Protein AF-A0A3N5NFH9-F1 (afdb_monomer_lite)

Foldseek 3Di:
DDPVDVLVVVLVVVVVVQLVVQCVVVVHPDSVVSVLLLLLLLQLVLLAPADVVLVVVLVPHRPVVSVSSCPPDDRVDDRDDDPDPVVSVVSSVVSD

pLDDT: mean 93.45, std 6.03, range [53.62, 97.88]

Sequence (96 aa):
MSTGLDTFDKTVQESNLWLKDMMERLNTTDRHYAYSTLRAVLHALRDRIGPESAAHLGAQLPMLVGGLFYEGWDPTGKPSKERHEADFLAHIACEL

Radius of gyration: 14.55 Å; chains: 1; bounding box: 35×34×33 Å

Structure (mmCIF, N/CA/C/O backbone):
data_AF-A0A3N5NFH9-F1
#
_entry.id   AF-A0A3N5NFH9-F1
#
loop_
_atom_site.group_PDB
_atom_site.id
_atom_site.type_symbol
_atom_site.label_atom_id
_atom_site.label_alt_id
_atom_site.label_comp_id
_atom_site.label_asym_id
_atom_site.label_entity_id
_atom_site.label_seq_id
_atom_site.pdbx_PDB_ins_code
_atom_site.Cartn_x
_atom_site.Cartn_y
_atom_site.Cartn_z
_atom_site.occupancy
_atom_site.B_iso_or_equiv
_atom_site.auth_seq_id
_atom_site.auth_comp_id
_atom_site.auth_asym_id
_atom_site.auth_atom_id
_atom_site.pdbx_PDB_model_num
ATOM 1 N N . MET A 1 1 ? -19.639 3.552 15.219 1.00 53.62 1 MET A N 1
ATOM 2 C CA . MET A 1 1 ? -20.358 2.267 15.332 1.00 53.62 1 MET A CA 1
ATOM 3 C C . MET A 1 1 ? -19.312 1.199 15.561 1.00 53.62 1 MET A C 1
ATOM 5 O O . MET A 1 1 ? -18.321 1.236 14.847 1.00 53.62 1 MET A O 1
ATOM 9 N N . SER A 1 2 ? -19.492 0.347 16.570 1.00 68.69 2 SER A N 1
ATOM 10 C CA . SER A 1 2 ? -18.617 -0.807 16.794 1.00 68.69 2 SER A CA 1
ATOM 11 C C . SER A 1 2 ? -19.099 -1.956 15.914 1.00 68.69 2 SER A C 1
ATOM 13 O O . SER A 1 2 ? -20.300 -2.216 15.839 1.00 68.69 2 SER A O 1
ATOM 15 N N . THR A 1 3 ? -18.175 -2.607 15.224 1.00 75.69 3 THR A N 1
ATOM 16 C CA . THR A 1 3 ? -18.399 -3.795 14.389 1.00 75.69 3 THR A CA 1
ATOM 17 C C . THR A 1 3 ? -18.733 -5.042 15.216 1.00 75.69 3 THR A C 1
ATOM 19 O O . THR A 1 3 ? -19.016 -6.091 14.645 1.00 75.69 3 THR A O 1
ATOM 22 N N . GLY A 1 4 ? -18.710 -4.947 16.552 1.00 81.62 4 GLY A N 1
ATOM 23 C CA . GLY A 1 4 ? -18.867 -6.083 17.462 1.00 81.62 4 GLY A CA 1
ATOM 24 C C . GLY A 1 4 ? -17.588 -6.911 17.627 1.00 81.62 4 GLY A C 1
ATOM 25 O O . GLY A 1 4 ? -17.605 -7.900 18.357 1.00 81.62 4 GLY A O 1
ATOM 26 N N . LEU A 1 5 ? -16.490 -6.509 16.973 1.00 88.38 5 LEU A N 1
ATOM 27 C CA . LEU A 1 5 ? -15.169 -7.114 17.103 1.00 88.38 5 LEU A CA 1
ATOM 28 C C . LEU A 1 5 ? -14.095 -6.025 17.219 1.00 88.38 5 LEU A C 1
ATOM 30 O O . LEU A 1 5 ? -13.771 -5.348 16.243 1.00 88.38 5 LEU A O 1
ATOM 34 N N . ASP A 1 6 ? -13.481 -5.914 18.397 1.00 91.25 6 ASP A N 1
ATOM 35 C CA . ASP A 1 6 ? -12.507 -4.860 18.721 1.00 91.25 6 ASP A CA 1
ATOM 36 C C . ASP A 1 6 ? -11.348 -4.766 17.714 1.00 91.25 6 ASP A C 1
ATOM 38 O O . ASP A 1 6 ? -10.851 -3.681 17.413 1.00 91.25 6 ASP A O 1
ATOM 42 N N . THR A 1 7 ? -10.920 -5.897 17.145 1.00 90.75 7 THR A N 1
ATOM 43 C CA . THR A 1 7 ? -9.857 -5.935 16.131 1.00 90.75 7 THR A CA 1
ATOM 44 C C . THR A 1 7 ? -10.248 -5.205 14.843 1.00 90.75 7 THR A C 1
ATOM 46 O O . THR A 1 7 ? -9.415 -4.513 14.254 1.00 90.75 7 THR A O 1
ATOM 49 N N . PHE A 1 8 ? -11.504 -5.326 14.407 1.00 93.06 8 PHE A N 1
ATOM 50 C CA . PHE A 1 8 ? -12.001 -4.633 13.218 1.00 93.06 8 PHE A CA 1
ATOM 51 C C . PHE A 1 8 ? -12.199 -3.142 13.484 1.00 93.06 8 PHE A C 1
ATOM 53 O O . PHE A 1 8 ? -11.796 -2.311 12.670 1.00 93.06 8 PHE A O 1
ATOM 60 N N . ASP A 1 9 ? -12.717 -2.788 14.658 1.00 93.75 9 ASP A N 1
ATOM 61 C CA . ASP A 1 9 ? -12.840 -1.385 15.059 1.00 93.75 9 ASP A CA 1
ATOM 62 C C . ASP A 1 9 ? -11.473 -0.694 15.112 1.00 93.75 9 ASP A C 1
ATOM 64 O O . ASP A 1 9 ? -11.308 0.415 14.593 1.00 93.75 9 ASP A O 1
ATOM 68 N N . LYS A 1 10 ? -10.464 -1.387 15.653 1.00 93.69 10 LYS A N 1
ATOM 69 C CA . LYS A 1 10 ? -9.087 -0.896 15.706 1.00 93.69 10 LYS A CA 1
ATOM 70 C C . LYS A 1 10 ? -8.511 -0.643 14.313 1.00 93.69 10 LYS A C 1
ATOM 72 O O . LYS A 1 10 ? -7.979 0.439 14.076 1.00 93.69 10 LYS A O 1
ATOM 77 N N . THR A 1 11 ? -8.638 -1.584 13.373 1.00 94.88 11 THR A N 1
ATOM 78 C CA . THR A 1 11 ? -8.071 -1.368 12.029 1.00 94.88 11 THR A CA 1
ATOM 79 C C . THR A 1 11 ? -8.797 -0.267 11.255 1.00 94.88 11 THR A C 1
ATOM 81 O O . THR A 1 11 ? -8.154 0.487 10.521 1.00 94.88 11 THR A O 1
ATOM 84 N N . VAL A 1 12 ? -10.111 -0.104 11.454 1.00 95.00 12 VAL A N 1
ATOM 85 C CA . VAL A 1 12 ? -10.869 1.020 10.884 1.00 95.00 12 VAL A CA 1
ATOM 86 C C . VAL A 1 12 ? -10.354 2.344 11.447 1.00 95.00 12 VAL A C 1
ATOM 88 O O . VAL A 1 12 ? -10.125 3.2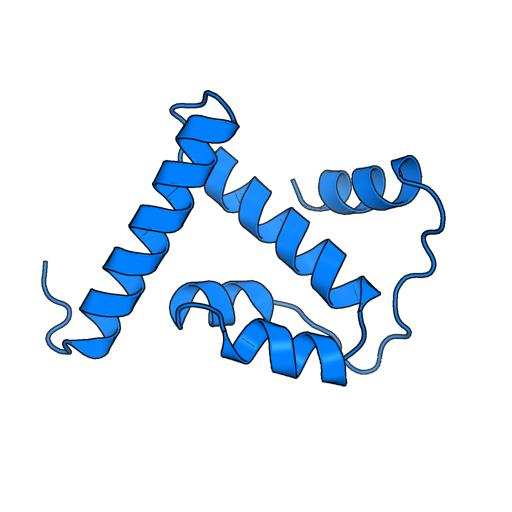88 10.689 1.00 95.00 12 VAL A O 1
ATOM 91 N N . GLN A 1 13 ? -10.124 2.424 12.759 1.00 95.50 13 GLN A N 1
ATOM 92 C CA . GLN A 1 13 ? -9.564 3.619 13.386 1.00 95.50 13 GLN A CA 1
ATOM 93 C C . GLN A 1 13 ? -8.159 3.941 12.856 1.00 95.50 13 GLN A C 1
ATOM 95 O O . GLN A 1 13 ? -7.915 5.076 12.451 1.00 95.50 13 GLN A O 1
ATOM 100 N N . GLU A 1 14 ? -7.257 2.960 12.808 1.00 95.62 14 GLU A N 1
ATOM 101 C CA . GLU A 1 14 ? -5.889 3.134 12.298 1.00 95.62 14 GLU A CA 1
ATOM 102 C C . GLU A 1 14 ? -5.878 3.590 10.833 1.00 95.62 14 GLU A C 1
ATOM 104 O O . GLU A 1 14 ? -5.196 4.554 10.487 1.00 95.62 14 GLU A O 1
ATOM 109 N N . SER A 1 15 ? -6.703 2.973 9.986 1.00 94.38 15 SER A N 1
ATOM 110 C CA . SER A 1 15 ? -6.829 3.353 8.572 1.00 94.38 15 SER A CA 1
ATOM 111 C C . SER A 1 15 ? -7.368 4.776 8.412 1.00 94.38 15 SER A C 1
ATOM 113 O O . SER A 1 15 ? -6.913 5.536 7.559 1.00 94.38 15 SER A O 1
ATOM 115 N N . ASN A 1 16 ? -8.311 5.182 9.267 1.00 95.19 16 ASN A N 1
ATOM 116 C CA . ASN A 1 16 ? -8.833 6.545 9.267 1.00 95.19 16 ASN A CA 1
ATOM 117 C C . ASN A 1 16 ? -7.784 7.583 9.689 1.00 95.19 16 ASN A C 1
ATOM 119 O O . ASN A 1 16 ? -7.835 8.703 9.177 1.00 95.19 16 ASN A O 1
ATOM 123 N N . LEU A 1 17 ? -6.856 7.231 10.588 1.00 96.31 17 LEU A N 1
ATOM 124 C CA . LEU A 1 17 ? -5.727 8.090 10.961 1.00 96.31 17 LEU A CA 1
ATOM 125 C C . LEU A 1 17 ? -4.740 8.250 9.800 1.00 96.31 17 LEU A C 1
ATOM 127 O O . LEU A 1 17 ? -4.326 9.371 9.521 1.00 96.31 17 LEU A O 1
ATOM 131 N N . TRP A 1 18 ? -4.437 7.168 9.077 1.00 95.69 18 TRP A N 1
ATOM 132 C CA . TRP A 1 18 ? -3.604 7.221 7.869 1.00 95.69 18 TRP A CA 1
ATOM 133 C C . TRP A 1 18 ? -4.208 8.125 6.794 1.00 95.69 18 TRP A C 1
ATOM 135 O O . TRP A 1 18 ? -3.528 9.006 6.275 1.00 95.69 18 TRP A O 1
ATOM 145 N N . LEU A 1 19 ? -5.501 7.962 6.491 1.00 95.88 19 LEU A N 1
ATOM 146 C CA . LEU A 1 19 ? -6.178 8.819 5.513 1.00 95.88 19 LEU A CA 1
ATOM 147 C C . LEU A 1 19 ? -6.191 10.286 5.947 1.00 95.88 19 LEU A C 1
ATOM 149 O O . LEU A 1 19 ? -6.061 11.164 5.103 1.00 95.88 19 LEU A O 1
ATOM 153 N N . LYS A 1 20 ? -6.321 10.561 7.250 1.00 97.06 20 LYS A N 1
ATOM 154 C CA . LYS A 1 20 ? -6.253 11.928 7.768 1.00 97.06 20 LYS A CA 1
ATOM 155 C C . LYS A 1 20 ? -4.864 12.545 7.556 1.00 97.06 20 LYS A C 1
ATOM 157 O O . LYS A 1 20 ? -4.794 13.652 7.036 1.00 97.06 20 LYS A O 1
ATOM 162 N N . ASP A 1 21 ? -3.788 11.827 7.882 1.00 96.69 21 ASP A N 1
ATOM 163 C CA . ASP A 1 21 ? -2.410 12.291 7.634 1.00 96.69 21 ASP A CA 1
ATOM 164 C C . ASP A 1 21 ? -2.146 12.501 6.129 1.00 96.69 21 ASP A C 1
ATOM 166 O O . ASP A 1 21 ? -1.550 13.498 5.728 1.00 96.69 21 ASP A O 1
ATOM 170 N N . MET A 1 22 ? -2.669 11.619 5.267 1.00 96.31 22 MET A N 1
ATOM 171 C CA . MET A 1 22 ? -2.602 11.800 3.810 1.00 96.31 22 MET A CA 1
ATOM 172 C C . MET A 1 22 ? -3.332 13.060 3.342 1.00 96.31 22 MET A C 1
ATOM 174 O O . MET A 1 22 ? -2.772 13.833 2.570 1.00 96.31 22 MET A O 1
ATOM 178 N N . MET A 1 23 ? -4.555 13.299 3.821 1.00 97.88 23 MET A N 1
ATOM 179 C CA . MET A 1 23 ? -5.320 14.506 3.492 1.00 97.88 23 MET A CA 1
ATOM 180 C C . MET A 1 23 ? -4.578 15.784 3.907 1.00 97.88 23 MET A C 1
ATOM 182 O O . MET A 1 23 ? -4.525 16.736 3.131 1.00 97.88 23 MET A O 1
ATOM 186 N N . GLU A 1 24 ? -3.964 15.788 5.095 1.00 97.88 24 GLU A N 1
ATOM 187 C CA . GLU A 1 24 ? -3.167 16.913 5.598 1.00 97.88 24 GLU A CA 1
ATOM 188 C C . GLU A 1 24 ? -1.932 17.170 4.720 1.00 97.88 24 GLU A C 1
ATOM 190 O O . GLU A 1 24 ? -1.695 18.306 4.307 1.00 97.88 24 GLU A O 1
ATOM 195 N N . ARG A 1 25 ? -1.179 16.124 4.355 1.00 96.69 25 ARG A N 1
ATOM 196 C CA . ARG A 1 25 ? 0.019 16.240 3.499 1.00 96.69 25 ARG A CA 1
ATOM 197 C C . ARG A 1 25 ? -0.293 16.654 2.065 1.00 96.69 25 ARG A C 1
ATOM 199 O O . ARG A 1 25 ? 0.487 17.381 1.458 1.00 96.69 25 ARG A O 1
ATOM 206 N N . LEU A 1 26 ? -1.417 16.188 1.527 1.00 96.00 26 LEU A N 1
ATOM 207 C CA . LEU A 1 26 ? -1.893 16.524 0.184 1.00 96.00 26 LEU A CA 1
ATOM 208 C C . LEU A 1 26 ? -2.653 17.860 0.144 1.00 96.00 26 LEU A C 1
ATOM 210 O O . LEU A 1 26 ? -3.044 18.296 -0.936 1.00 96.00 26 LEU A O 1
ATOM 214 N N . ASN A 1 27 ? -2.873 18.499 1.301 1.00 97.19 27 ASN A N 1
ATOM 215 C CA . ASN A 1 27 ? -3.677 19.712 1.450 1.00 97.19 27 ASN A CA 1
ATOM 216 C C . ASN A 1 27 ? -5.059 19.591 0.773 1.00 97.19 27 ASN A C 1
ATOM 218 O O . ASN A 1 27 ? -5.491 20.477 0.034 1.00 97.19 27 ASN A O 1
ATOM 222 N N . THR A 1 28 ? -5.743 18.468 1.007 1.00 96.75 28 THR A N 1
ATOM 223 C CA . THR A 1 28 ? -7.071 18.187 0.449 1.00 96.75 28 THR A CA 1
ATOM 224 C C . THR A 1 28 ? -8.099 17.913 1.543 1.00 96.75 28 THR A C 1
ATOM 226 O O . THR A 1 28 ? -7.785 17.403 2.617 1.00 96.75 28 THR A O 1
ATOM 229 N N . THR A 1 29 ? -9.362 18.210 1.253 1.00 96.00 29 THR A N 1
ATOM 230 C CA . THR A 1 29 ? -10.513 17.757 2.048 1.00 96.00 29 THR A CA 1
ATOM 231 C C . THR A 1 29 ? -11.204 16.543 1.425 1.00 96.00 29 THR A C 1
ATOM 233 O O . THR A 1 29 ? -12.103 15.966 2.040 1.00 96.00 29 THR A O 1
ATOM 236 N N . ASP A 1 30 ? -10.765 16.119 0.238 1.00 96.62 30 ASP A N 1
ATOM 237 C CA . ASP A 1 30 ? -11.301 14.961 -0.462 1.00 96.62 30 ASP A CA 1
ATOM 238 C C . ASP A 1 30 ? -10.668 13.665 0.065 1.00 96.62 30 ASP A C 1
ATOM 240 O O . ASP A 1 30 ? -9.514 13.321 -0.210 1.00 96.62 30 ASP A O 1
ATOM 244 N N . ARG A 1 31 ? -11.464 12.925 0.839 1.00 95.31 31 ARG A N 1
ATOM 245 C CA . ARG A 1 31 ? -11.069 11.636 1.412 1.00 95.31 31 ARG A CA 1
ATOM 246 C C . ARG A 1 31 ? -10.902 10.549 0.350 1.00 95.31 31 ARG A C 1
ATOM 248 O O . ARG A 1 31 ? -10.067 9.666 0.537 1.00 95.31 31 ARG A O 1
ATOM 255 N N . HIS A 1 32 ? -11.677 10.597 -0.735 1.00 95.38 32 HIS A N 1
ATOM 256 C CA . HIS A 1 32 ? -11.548 9.640 -1.832 1.00 95.38 32 HIS A CA 1
ATOM 257 C C . HIS A 1 32 ? -10.237 9.865 -2.573 1.00 95.38 32 HIS A C 1
ATOM 259 O O . HIS A 1 32 ? -9.516 8.903 -2.806 1.00 95.38 32 HIS A O 1
ATOM 265 N N . TYR A 1 33 ? -9.869 11.121 -2.828 1.00 95.88 33 TYR A N 1
ATOM 266 C CA . TYR A 1 33 ? -8.574 11.446 -3.424 1.00 95.88 33 TYR A CA 1
ATOM 267 C C . TYR A 1 33 ? -7.393 10.964 -2.565 1.00 95.88 33 TYR A C 1
ATOM 269 O O . TYR A 1 33 ? -6.462 10.344 -3.080 1.00 95.88 33 TYR A O 1
ATOM 277 N N . ALA A 1 34 ? -7.446 11.174 -1.243 1.00 96.62 34 ALA A N 1
ATOM 278 C CA . ALA A 1 34 ? -6.414 10.674 -0.331 1.00 96.62 34 ALA A CA 1
ATOM 279 C C . ALA A 1 34 ? -6.333 9.136 -0.322 1.00 96.62 34 ALA A C 1
ATOM 281 O O . ALA A 1 34 ? -5.238 8.575 -0.290 1.00 96.62 34 ALA A O 1
ATOM 282 N N . TYR A 1 35 ? -7.480 8.454 -0.386 1.00 95.81 35 TYR A N 1
ATOM 283 C CA . TYR A 1 35 ? -7.544 6.997 -0.486 1.00 95.81 35 TYR A CA 1
ATOM 284 C C . TYR A 1 35 ? -6.977 6.474 -1.812 1.00 95.81 35 TYR A C 1
ATOM 286 O O . TYR A 1 35 ? -6.120 5.592 -1.783 1.00 95.81 35 TYR A O 1
ATOM 294 N N . SER A 1 36 ? -7.391 7.036 -2.953 1.00 95.94 36 SER A N 1
ATOM 295 C CA . SER A 1 36 ? -6.872 6.658 -4.275 1.00 95.94 36 SER A CA 1
ATOM 296 C C . SER A 1 36 ? -5.367 6.899 -4.369 1.00 95.94 36 SER A C 1
ATOM 298 O O . SER A 1 36 ? -4.640 6.036 -4.849 1.00 95.94 36 SER A O 1
ATOM 300 N N . THR A 1 37 ? -4.878 8.011 -3.812 1.00 96.44 37 THR A N 1
ATOM 301 C CA . THR A 1 37 ? -3.438 8.301 -3.743 1.00 96.44 37 THR A CA 1
ATOM 302 C C . THR A 1 37 ? -2.684 7.269 -2.909 1.00 96.44 37 THR A C 1
ATOM 304 O O . THR A 1 37 ? -1.660 6.753 -3.354 1.00 96.44 37 THR A O 1
ATOM 307 N N . LEU A 1 38 ? -3.188 6.923 -1.718 1.00 96.00 38 LEU A N 1
ATOM 308 C CA . LEU A 1 38 ? -2.571 5.893 -0.880 1.00 96.00 38 LEU A CA 1
ATOM 309 C C . LEU A 1 38 ? -2.532 4.538 -1.602 1.00 96.00 38 LEU A C 1
ATOM 311 O O . LEU A 1 38 ? -1.497 3.875 -1.591 1.00 96.00 38 LEU A O 1
ATOM 315 N N . ARG A 1 39 ? -3.640 4.147 -2.242 1.00 96.25 39 ARG A N 1
ATOM 316 C CA . ARG A 1 39 ? -3.759 2.907 -3.019 1.00 96.25 39 ARG A CA 1
ATOM 317 C C . ARG A 1 39 ? -2.728 2.855 -4.147 1.00 96.25 39 ARG A C 1
ATOM 319 O O . ARG A 1 39 ? -1.917 1.935 -4.161 1.00 96.25 39 ARG A O 1
ATOM 326 N N . ALA A 1 40 ? -2.715 3.870 -5.009 1.00 96.69 40 ALA A N 1
ATOM 327 C CA . ALA A 1 40 ? -1.834 3.947 -6.172 1.00 96.69 40 ALA A CA 1
ATOM 328 C C . ALA A 1 40 ? -0.347 3.885 -5.785 1.00 96.69 40 ALA A C 1
ATOM 330 O O . ALA A 1 40 ? 0.440 3.158 -6.388 1.00 96.69 40 ALA A O 1
ATOM 331 N N . VAL A 1 41 ? 0.051 4.602 -4.727 1.00 96.19 41 VAL A N 1
ATOM 332 C CA . VAL A 1 41 ? 1.440 4.582 -4.236 1.00 96.19 41 VAL A CA 1
ATOM 333 C C . VAL A 1 41 ? 1.814 3.216 -3.662 1.00 96.19 41 VAL A C 1
ATOM 335 O O . VAL A 1 41 ? 2.914 2.720 -3.910 1.00 96.19 41 VAL A O 1
ATOM 338 N N . LEU A 1 42 ? 0.917 2.600 -2.891 1.00 96.56 42 LEU A N 1
ATOM 339 C CA . LEU A 1 42 ? 1.151 1.287 -2.297 1.00 96.56 42 LEU A CA 1
ATOM 340 C C . LEU A 1 42 ? 1.270 0.186 -3.357 1.00 96.56 42 LEU A C 1
ATOM 342 O O . LEU A 1 42 ? 2.154 -0.661 -3.230 1.00 96.56 42 LEU A O 1
ATOM 346 N N . HIS A 1 43 ? 0.432 0.206 -4.396 1.00 96.56 43 HIS A N 1
ATOM 347 C CA . HIS A 1 43 ? 0.484 -0.759 -5.500 1.00 96.56 43 HIS A CA 1
ATOM 348 C C . HIS A 1 43 ? 1.751 -0.577 -6.343 1.00 96.56 43 HIS A C 1
ATOM 350 O O . HIS A 1 43 ? 2.503 -1.539 -6.509 1.00 96.56 43 HIS A O 1
ATOM 356 N N . ALA A 1 44 ? 2.090 0.657 -6.732 1.00 95.38 44 ALA A N 1
ATOM 357 C CA . ALA A 1 44 ? 3.330 0.936 -7.459 1.00 95.38 44 ALA A CA 1
ATOM 358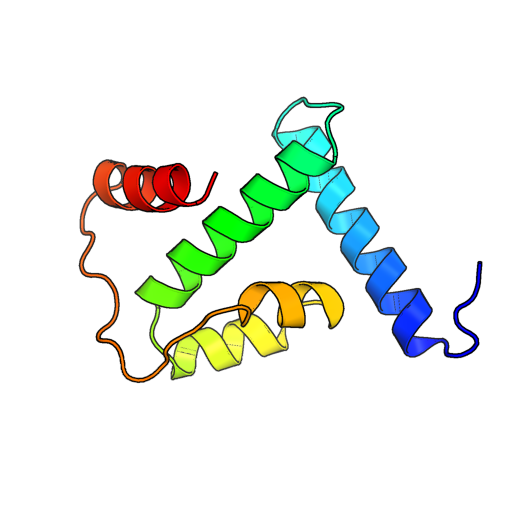 C C . ALA A 1 44 ? 4.583 0.515 -6.663 1.00 95.38 44 ALA A C 1
ATOM 360 O O . ALA A 1 44 ? 5.528 -0.060 -7.212 1.00 95.38 44 ALA A O 1
ATOM 361 N N . LEU A 1 45 ? 4.603 0.755 -5.343 1.00 95.44 45 LEU A N 1
ATOM 362 C CA . LEU A 1 45 ? 5.699 0.317 -4.476 1.00 95.44 45 LEU A CA 1
ATOM 363 C C . LEU A 1 45 ? 5.770 -1.213 -4.373 1.00 95.44 45 LEU A C 1
ATOM 365 O O . LEU A 1 45 ? 6.857 -1.782 -4.498 1.00 95.44 45 LEU A O 1
ATOM 369 N N . ARG A 1 46 ? 4.631 -1.882 -4.156 1.00 95.94 46 ARG A N 1
ATOM 370 C CA . ARG A 1 46 ? 4.519 -3.348 -4.073 1.00 95.94 46 ARG A CA 1
ATOM 371 C C . ARG A 1 46 ? 5.090 -4.021 -5.314 1.00 95.94 46 ARG A C 1
ATOM 373 O O . ARG A 1 46 ? 5.907 -4.936 -5.198 1.00 95.94 46 ARG A O 1
ATOM 380 N N . ASP A 1 47 ? 4.693 -3.542 -6.487 1.00 94.00 47 ASP A N 1
ATOM 381 C CA . ASP A 1 47 ? 5.056 -4.142 -7.770 1.00 94.00 47 ASP A CA 1
ATOM 382 C C . ASP A 1 47 ? 6.545 -3.954 -8.093 1.00 94.00 47 ASP A C 1
ATOM 384 O O . ASP A 1 47 ? 7.119 -4.691 -8.895 1.00 94.00 47 ASP A O 1
ATOM 388 N N . ARG A 1 48 ? 7.211 -3.022 -7.408 1.00 93.50 48 ARG A N 1
ATOM 389 C CA . ARG A 1 48 ? 8.640 -2.742 -7.547 1.00 93.50 48 ARG A CA 1
ATOM 390 C C . ARG A 1 48 ? 9.539 -3.572 -6.630 1.00 93.50 48 ARG A C 1
ATOM 392 O O . ARG A 1 48 ? 10.633 -3.962 -7.035 1.00 93.50 48 ARG A O 1
ATOM 399 N N . ILE A 1 49 ? 9.137 -3.800 -5.380 1.00 94.06 49 ILE A N 1
ATOM 400 C CA . ILE A 1 49 ? 10.026 -4.374 -4.345 1.00 94.06 49 ILE A CA 1
ATOM 401 C C . ILE A 1 49 ? 10.106 -5.908 -4.366 1.00 94.06 49 ILE A C 1
ATOM 403 O O . ILE A 1 49 ? 10.974 -6.490 -3.709 1.00 94.06 49 ILE A O 1
ATOM 407 N N . GLY A 1 50 ? 9.230 -6.558 -5.135 1.00 92.31 50 GLY A N 1
ATOM 408 C CA . GLY A 1 50 ? 9.146 -8.012 -5.247 1.00 92.31 50 GLY A CA 1
ATOM 409 C C . GLY A 1 50 ? 8.426 -8.682 -4.068 1.00 92.31 50 GLY A C 1
ATOM 410 O O . GLY A 1 50 ? 8.180 -8.053 -3.038 1.00 92.31 50 GLY A O 1
ATOM 411 N N . PRO A 1 51 ? 8.068 -9.972 -4.205 1.00 94.81 51 PRO A N 1
ATOM 412 C CA . PRO A 1 51 ? 7.087 -10.615 -3.334 1.00 94.81 51 PRO A CA 1
ATOM 413 C C . PRO A 1 51 ? 7.539 -10.800 -1.883 1.00 94.81 51 PRO A C 1
ATOM 415 O O . PRO A 1 51 ? 6.731 -10.633 -0.975 1.00 94.81 51 PRO A O 1
ATOM 418 N N . GLU A 1 52 ? 8.816 -11.101 -1.642 1.00 95.25 52 GLU A N 1
ATOM 419 C CA . GLU A 1 52 ? 9.352 -11.259 -0.282 1.00 95.25 52 GLU A CA 1
ATOM 420 C C . GLU A 1 52 ? 9.336 -9.927 0.485 1.00 95.25 52 GLU A C 1
ATOM 422 O O . GLU A 1 52 ? 8.798 -9.837 1.590 1.00 95.25 52 GLU A O 1
ATOM 427 N N . SER A 1 53 ? 9.854 -8.864 -0.134 1.00 96.00 53 SER A N 1
ATOM 428 C CA . SER A 1 53 ? 9.838 -7.515 0.437 1.00 96.00 53 SER A CA 1
ATOM 429 C C . SER A 1 53 ? 8.410 -6.996 0.624 1.00 96.00 53 SER A C 1
ATOM 431 O O . SER A 1 53 ? 8.113 -6.370 1.640 1.00 96.00 53 SER A O 1
ATOM 433 N N . ALA A 1 54 ? 7.515 -7.276 -0.331 1.00 96.75 54 ALA A N 1
ATOM 434 C CA . ALA A 1 54 ? 6.101 -6.929 -0.235 1.00 96.75 54 ALA A CA 1
ATOM 435 C C . ALA A 1 54 ? 5.423 -7.642 0.941 1.00 96.75 54 ALA A C 1
ATOM 437 O O . ALA A 1 54 ? 4.712 -6.989 1.702 1.00 96.75 54 ALA A O 1
ATOM 438 N N . ALA A 1 55 ? 5.708 -8.933 1.155 1.00 96.25 55 ALA A N 1
ATOM 439 C CA . ALA A 1 55 ? 5.235 -9.683 2.318 1.00 96.25 55 ALA A CA 1
ATOM 440 C C . ALA A 1 55 ? 5.668 -9.029 3.638 1.00 96.25 55 ALA A C 1
ATOM 442 O O . ALA A 1 55 ? 4.848 -8.834 4.541 1.00 96.25 55 ALA A O 1
ATOM 443 N N . HIS A 1 56 ? 6.943 -8.640 3.731 1.00 97.44 56 HIS A N 1
ATOM 444 C CA . HIS A 1 56 ? 7.482 -7.974 4.913 1.00 97.44 56 HIS A CA 1
ATOM 445 C C . HIS A 1 56 ? 6.841 -6.599 5.157 1.00 97.44 56 HIS A C 1
ATOM 447 O O . HIS A 1 56 ? 6.458 -6.300 6.288 1.00 97.44 56 HIS A O 1
ATOM 453 N N . LEU A 1 57 ? 6.672 -5.790 4.104 1.00 96.88 57 LEU A N 1
ATOM 454 C CA . LEU A 1 57 ? 6.004 -4.490 4.185 1.00 96.88 57 LEU A CA 1
ATOM 455 C C . LEU A 1 57 ? 4.538 -4.644 4.611 1.00 96.88 57 LEU A C 1
ATOM 457 O O . LEU A 1 57 ? 4.098 -3.981 5.547 1.00 96.88 57 LEU A O 1
ATOM 461 N N . GLY A 1 58 ? 3.799 -5.554 3.972 1.00 96.19 58 GLY A N 1
ATOM 46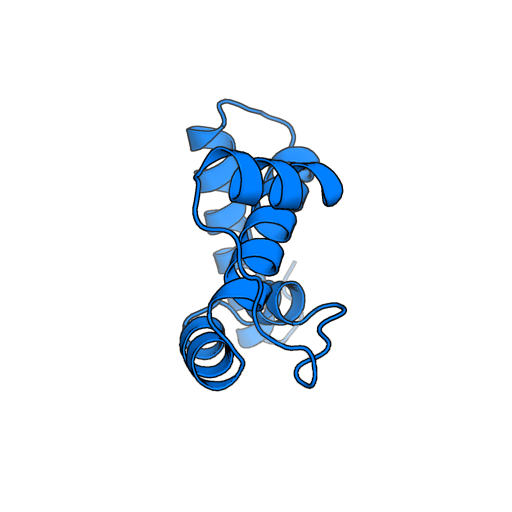2 C CA . GLY A 1 58 ? 2.389 -5.800 4.263 1.00 96.19 58 GLY A CA 1
ATOM 463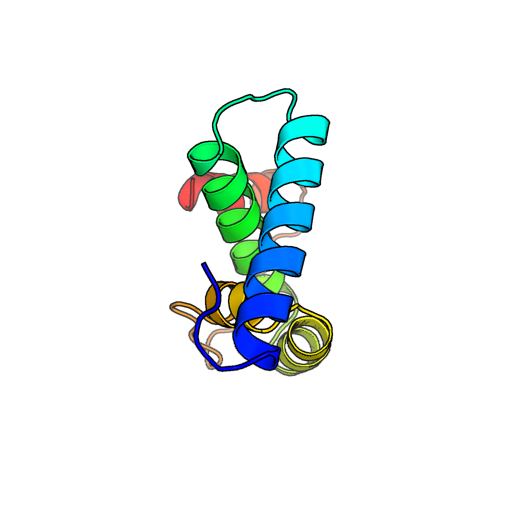 C C . GLY A 1 58 ? 2.140 -6.251 5.705 1.00 96.19 58 GLY A C 1
ATOM 464 O O . GLY A 1 58 ? 1.117 -5.896 6.282 1.00 96.19 58 GLY A O 1
ATOM 465 N N . ALA A 1 59 ? 3.093 -6.955 6.324 1.00 96.25 59 ALA A N 1
ATOM 466 C CA . ALA A 1 59 ? 3.011 -7.360 7.729 1.00 96.25 59 ALA A CA 1
ATOM 467 C C . ALA A 1 59 ? 3.071 -6.184 8.726 1.00 96.25 59 ALA A C 1
ATOM 469 O O . ALA A 1 59 ? 2.707 -6.359 9.887 1.00 96.25 59 ALA A O 1
ATOM 470 N N . GLN A 1 60 ? 3.527 -5.002 8.296 1.00 95.12 60 GLN A N 1
ATOM 471 C CA . GLN A 1 60 ? 3.577 -3.790 9.124 1.00 95.12 60 GLN A CA 1
ATOM 472 C C . GLN A 1 60 ? 2.336 -2.897 8.958 1.00 95.12 60 GLN A C 1
ATOM 474 O O . GLN A 1 60 ? 2.191 -1.907 9.676 1.00 95.12 60 GLN A O 1
ATOM 479 N N . LEU A 1 61 ? 1.449 -3.209 8.0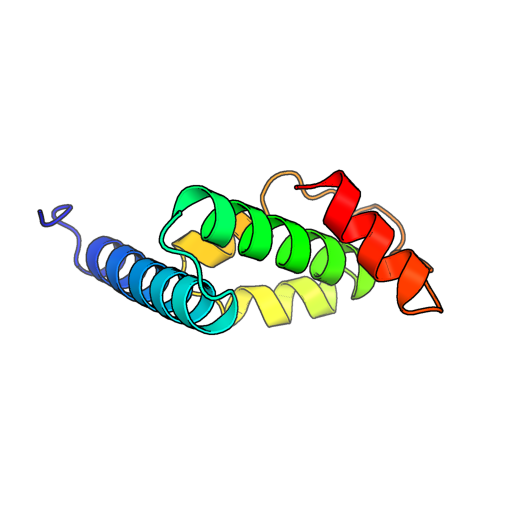06 1.00 95.31 61 LEU A N 1
ATOM 480 C CA . LEU A 1 61 ? 0.277 -2.387 7.705 1.00 95.31 61 LEU A CA 1
ATOM 481 C C . LEU A 1 61 ? -0.908 -2.746 8.617 1.00 95.31 61 LEU A C 1
ATOM 483 O O . LEU A 1 61 ? -1.112 -3.923 8.931 1.00 95.31 61 LEU A O 1
ATOM 487 N N . PRO A 1 62 ? -1.755 -1.766 8.994 1.00 94.38 62 PRO A N 1
ATOM 488 C CA . PRO A 1 62 ? -3.064 -2.057 9.572 1.00 94.38 62 PRO A CA 1
ATOM 489 C C . PRO A 1 62 ? -3.846 -3.012 8.668 1.00 94.38 62 PRO A C 1
ATOM 491 O O . PRO A 1 62 ? -3.822 -2.850 7.452 1.00 94.38 62 PRO A O 1
ATOM 494 N N . MET A 1 63 ? -4.580 -3.967 9.243 1.00 95.25 63 MET A N 1
ATOM 495 C CA . MET A 1 63 ? -5.268 -5.041 8.503 1.00 95.25 63 MET A CA 1
ATOM 496 C C . MET A 1 63 ? -6.028 -4.561 7.252 1.00 95.25 63 MET A C 1
ATOM 498 O O . MET A 1 63 ? -5.860 -5.137 6.180 1.00 95.25 63 MET A O 1
ATOM 502 N N . LEU A 1 64 ? -6.831 -3.499 7.359 1.00 94.94 64 LEU A N 1
ATOM 503 C CA . LEU A 1 64 ? -7.597 -2.962 6.230 1.00 94.94 64 LEU A CA 1
ATOM 504 C C . LEU A 1 64 ? -6.694 -2.350 5.139 1.00 94.94 64 LEU A C 1
ATOM 506 O O . LEU A 1 64 ? -6.943 -2.555 3.953 1.00 94.94 64 LEU A O 1
ATOM 510 N N . VAL A 1 65 ? -5.617 -1.660 5.526 1.00 95.62 65 VAL A N 1
ATOM 511 C CA . VAL A 1 65 ? -4.598 -1.144 4.592 1.00 95.62 65 VAL A CA 1
ATOM 512 C C . VAL A 1 65 ? -3.789 -2.292 3.980 1.00 95.62 65 VAL A C 1
ATOM 514 O O . VAL A 1 65 ? -3.427 -2.228 2.812 1.00 95.62 65 VAL A O 1
ATOM 517 N N . GLY A 1 66 ? -3.555 -3.376 4.722 1.00 96.38 66 GLY A N 1
ATOM 518 C CA . GLY A 1 66 ? -2.963 -4.607 4.198 1.00 96.38 66 GLY A CA 1
ATOM 519 C C . GLY A 1 66 ? -3.844 -5.263 3.131 1.00 96.38 66 GLY A C 1
ATOM 520 O O . GLY A 1 66 ? -3.344 -5.663 2.084 1.00 96.38 66 GLY A O 1
ATOM 521 N N . GLY A 1 67 ? -5.163 -5.304 3.346 1.00 95.81 67 GLY A N 1
ATOM 522 C CA . GLY A 1 67 ? -6.124 -5.747 2.331 1.00 95.81 67 GLY A CA 1
ATOM 523 C C . GLY A 1 67 ? -6.063 -4.895 1.061 1.00 95.81 67 GLY A C 1
ATOM 524 O O . GLY A 1 67 ? -5.983 -5.441 -0.036 1.00 95.81 67 GLY A O 1
ATOM 525 N N . LEU A 1 68 ? -6.007 -3.566 1.217 1.00 95.44 68 LEU A N 1
ATOM 526 C CA . LEU A 1 68 ? -5.793 -2.630 0.110 1.00 95.44 68 LEU A CA 1
ATOM 527 C C . LEU A 1 68 ? -4.472 -2.903 -0.619 1.00 95.44 68 LEU A C 1
ATOM 529 O O . LEU A 1 68 ? -4.450 -2.962 -1.842 1.00 95.44 68 LEU A O 1
ATOM 533 N N . PHE A 1 69 ? -3.378 -3.091 0.119 1.00 97.06 69 PHE A N 1
ATOM 534 C CA . PHE A 1 69 ? -2.041 -3.317 -0.429 1.00 97.06 69 PHE A CA 1
ATOM 535 C C . PHE A 1 69 ? -1.979 -4.559 -1.328 1.00 97.06 69 PHE A C 1
ATOM 537 O O . PHE A 1 69 ? -1.352 -4.512 -2.380 1.00 97.06 69 PHE A O 1
ATOM 544 N N . TYR A 1 70 ? -2.663 -5.648 -0.970 1.00 96.75 70 TYR A N 1
ATOM 545 C CA . TYR A 1 70 ? -2.677 -6.885 -1.765 1.00 96.75 70 TYR A CA 1
ATOM 546 C C . TYR A 1 70 ? -3.792 -6.965 -2.814 1.00 96.75 70 TYR A C 1
ATOM 548 O O . TYR A 1 70 ? -3.851 -7.942 -3.564 1.00 96.75 70 TYR A O 1
ATOM 556 N N . GLU A 1 71 ? -4.669 -5.965 -2.895 1.00 95.19 71 GLU A N 1
ATOM 557 C CA . GLU A 1 71 ? -5.750 -5.940 -3.878 1.00 95.19 71 GLU A CA 1
ATOM 558 C C . GLU A 1 71 ? -5.194 -6.033 -5.310 1.00 95.19 71 GLU A C 1
ATOM 560 O O . GLU A 1 71 ? -4.313 -5.265 -5.703 1.00 95.19 71 GLU A O 1
ATOM 565 N N . GLY A 1 72 ? -5.709 -6.991 -6.089 1.00 92.88 72 GLY A N 1
ATOM 566 C CA . GLY A 1 72 ? -5.377 -7.155 -7.508 1.00 92.88 72 GLY A CA 1
ATOM 567 C C . GLY A 1 72 ? -3.943 -7.605 -7.808 1.00 92.88 72 GLY A C 1
ATOM 568 O O . GLY A 1 72 ? -3.541 -7.568 -8.967 1.00 92.88 72 GLY A O 1
ATOM 569 N N . TRP A 1 73 ? -3.164 -8.017 -6.803 1.00 94.94 73 TRP A N 1
ATOM 570 C CA . TRP A 1 73 ? -1.750 -8.337 -6.994 1.00 94.94 73 TRP A CA 1
ATOM 571 C C . TRP A 1 73 ? -1.513 -9.671 -7.720 1.00 94.94 73 TRP A C 1
ATOM 573 O O . TRP A 1 73 ? -2.047 -10.706 -7.317 1.00 94.94 73 TRP A O 1
ATOM 583 N N . ASP A 1 74 ? -0.627 -9.662 -8.723 1.00 92.25 74 ASP A N 1
ATOM 584 C CA . ASP A 1 74 ? -0.019 -10.862 -9.312 1.00 92.25 74 ASP A CA 1
ATOM 585 C C . ASP A 1 74 ? 1.446 -11.016 -8.840 1.00 92.25 74 ASP A C 1
ATOM 587 O O . ASP A 1 74 ? 2.349 -10.373 -9.386 1.00 92.25 74 ASP A O 1
ATOM 591 N N . PRO A 1 75 ? 1.727 -11.890 -7.852 1.00 90.94 75 PRO A N 1
ATOM 592 C CA . PRO A 1 75 ? 3.076 -12.092 -7.322 1.00 90.94 75 PRO A CA 1
ATOM 593 C C . PRO A 1 75 ? 3.998 -12.888 -8.258 1.00 90.94 75 PRO A C 1
ATOM 595 O O . PRO A 1 75 ? 5.185 -13.026 -7.961 1.00 90.94 75 PRO A O 1
ATOM 598 N N . THR A 1 76 ? 3.477 -13.453 -9.355 1.00 92.25 76 THR A N 1
ATOM 599 C CA . THR A 1 76 ? 4.277 -14.208 -10.336 1.00 92.25 76 THR A CA 1
ATOM 600 C C . THR A 1 76 ? 4.955 -13.297 -11.362 1.00 92.25 76 THR A C 1
ATOM 602 O O . THR A 1 76 ? 5.909 -13.709 -12.035 1.00 92.25 76 THR A O 1
ATOM 605 N N . GLY A 1 77 ? 4.495 -12.045 -11.455 1.00 84.38 77 GLY A N 1
ATOM 606 C CA . GLY A 1 77 ? 5.090 -11.003 -12.275 1.00 84.38 77 GLY A CA 1
ATOM 607 C C . GLY A 1 77 ? 6.532 -10.686 -11.873 1.00 84.38 77 GLY A C 1
ATOM 608 O O . GLY A 1 77 ? 6.945 -10.811 -10.719 1.00 84.38 77 GLY A O 1
ATOM 609 N N . LYS A 1 78 ? 7.333 -10.248 -12.850 1.00 85.19 78 LYS A N 1
ATOM 610 C CA . LYS A 1 78 ? 8.664 -9.700 -12.557 1.00 85.19 78 LYS A CA 1
ATOM 611 C C . LYS A 1 78 ? 8.493 -8.314 -11.935 1.00 85.19 78 LYS A C 1
ATOM 613 O O . LYS A 1 78 ? 7.689 -7.553 -12.471 1.00 85.19 78 LYS A O 1
ATOM 618 N N . PRO A 1 79 ? 9.288 -7.958 -10.909 1.00 89.88 79 PRO A N 1
ATOM 619 C CA . PRO A 1 79 ? 9.246 -6.617 -10.352 1.00 89.88 79 PRO A CA 1
ATOM 620 C C . PRO A 1 79 ? 9.426 -5.541 -11.425 1.00 89.88 79 PRO A C 1
ATOM 622 O O . PRO A 1 79 ? 10.169 -5.746 -12.400 1.00 89.88 79 PRO A O 1
ATOM 625 N N . SER A 1 80 ? 8.757 -4.403 -11.238 1.00 88.94 80 SER A N 1
ATOM 626 C CA . SER A 1 80 ? 8.868 -3.262 -12.143 1.00 88.94 80 SER A CA 1
ATOM 627 C C . SER A 1 80 ? 10.334 -2.826 -12.282 1.00 88.94 80 SER A C 1
ATOM 629 O O . SER A 1 80 ? 11.162 -2.962 -11.377 1.00 88.94 80 SER A O 1
ATOM 631 N N . LYS A 1 81 ? 10.692 -2.328 -13.468 1.00 90.31 81 LYS A N 1
ATOM 632 C CA . LYS A 1 81 ? 12.078 -1.964 -13.806 1.00 90.31 81 LYS A CA 1
ATOM 633 C C . LYS A 1 81 ? 12.314 -0.460 -13.842 1.00 90.31 81 LYS A C 1
ATOM 635 O O . LYS A 1 81 ? 13.325 -0.046 -14.409 1.00 90.31 81 LYS A O 1
ATOM 640 N N . GLU A 1 82 ? 11.419 0.352 -13.276 1.00 91.94 82 GLU A N 1
ATOM 641 C CA . GLU A 1 82 ? 11.584 1.810 -13.308 1.00 91.94 82 GLU A CA 1
ATOM 642 C C . GLU A 1 82 ? 12.948 2.183 -12.702 1.00 91.94 82 GLU A C 1
ATOM 644 O O . GLU A 1 82 ? 13.353 1.655 -11.664 1.00 91.94 82 GLU A O 1
ATOM 649 N N . ARG A 1 83 ? 13.718 3.048 -13.357 1.00 90.19 83 ARG A N 1
ATOM 650 C CA . ARG A 1 83 ? 15.021 3.501 -12.828 1.00 90.19 83 ARG A CA 1
ATOM 651 C C . ARG A 1 83 ? 15.043 4.989 -12.535 1.00 90.19 83 ARG A C 1
ATOM 653 O O . ARG A 1 83 ? 15.953 5.447 -11.852 1.00 90.19 83 ARG A O 1
ATOM 660 N N . HIS A 1 84 ? 14.038 5.707 -13.022 1.00 94.31 84 HIS A N 1
ATOM 661 C CA . HIS A 1 84 ? 13.902 7.139 -12.864 1.00 94.31 84 HIS A CA 1
ATOM 662 C C . HIS A 1 84 ? 12.611 7.451 -12.122 1.00 94.31 84 HIS A C 1
ATOM 664 O O . HIS A 1 84 ? 11.619 6.732 -12.231 1.00 94.31 84 HIS A O 1
ATOM 670 N N . GLU A 1 85 ? 12.636 8.559 -11.394 1.00 94.50 85 GLU A N 1
ATOM 671 C CA . GLU A 1 85 ? 11.489 9.062 -10.645 1.00 94.50 85 GLU A CA 1
ATOM 672 C C . GLU A 1 85 ? 10.264 9.267 -11.544 1.00 94.50 85 GLU A C 1
ATOM 674 O O . GLU A 1 85 ? 9.170 8.842 -11.192 1.00 94.50 85 GLU A O 1
ATOM 679 N N . ALA A 1 86 ? 10.455 9.830 -12.742 1.00 96.00 86 ALA A N 1
ATOM 680 C CA . ALA A 1 86 ? 9.371 10.078 -13.690 1.00 96.00 86 ALA A CA 1
ATOM 681 C C . ALA A 1 86 ? 8.620 8.798 -14.098 1.00 96.00 86 ALA A C 1
ATOM 683 O O . ALA A 1 86 ? 7.398 8.820 -14.209 1.00 96.00 86 ALA A O 1
ATOM 684 N N . ASP A 1 87 ? 9.336 7.683 -14.274 1.00 94.69 87 ASP A N 1
ATOM 685 C CA . ASP A 1 87 ? 8.735 6.395 -14.633 1.00 94.69 87 ASP A CA 1
ATOM 686 C C . ASP A 1 87 ? 7.870 5.858 -13.476 1.00 94.69 87 ASP A C 1
ATOM 688 O O . ASP A 1 87 ? 6.766 5.363 -13.691 1.00 94.69 87 ASP A O 1
ATOM 692 N N . PHE A 1 88 ? 8.350 6.003 -12.235 1.00 94.62 88 PHE A N 1
ATOM 693 C CA . PHE A 1 88 ? 7.614 5.596 -11.035 1.00 94.62 88 PHE A CA 1
ATOM 694 C C . PHE A 1 88 ? 6.368 6.465 -10.805 1.00 94.62 88 PHE A C 1
ATOM 696 O O . PHE A 1 88 ? 5.292 5.951 -10.509 1.00 94.62 88 PHE A O 1
ATOM 703 N N . LEU A 1 89 ? 6.483 7.781 -11.002 1.00 95.88 89 LEU A N 1
ATOM 704 C CA . LEU A 1 89 ? 5.344 8.699 -10.920 1.00 95.88 89 LEU A CA 1
ATOM 705 C C . LEU A 1 89 ? 4.300 8.418 -12.008 1.00 95.88 89 LEU A C 1
ATOM 707 O O . LEU A 1 89 ? 3.105 8.521 -11.739 1.00 95.88 89 LEU A O 1
ATOM 711 N N . ALA A 1 90 ? 4.726 8.031 -13.214 1.00 94.69 90 ALA A N 1
ATOM 712 C CA . ALA A 1 90 ? 3.813 7.641 -14.284 1.00 94.69 90 ALA A CA 1
ATOM 713 C C . ALA A 1 90 ? 3.012 6.380 -13.926 1.00 94.69 90 ALA A C 1
ATOM 715 O O . ALA A 1 90 ? 1.815 6.335 -14.194 1.00 94.69 90 ALA A O 1
ATOM 716 N N . HIS A 1 91 ? 3.638 5.395 -13.273 1.00 93.62 91 HIS A N 1
ATOM 717 C CA . HIS A 1 91 ? 2.941 4.211 -12.765 1.00 93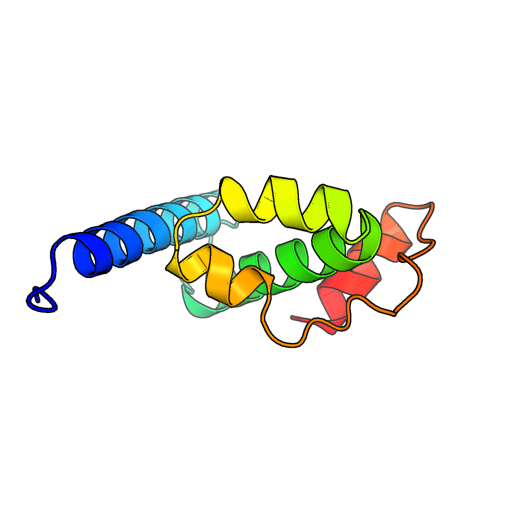.62 91 HIS A CA 1
ATOM 718 C C . HIS A 1 91 ? 1.858 4.603 -11.752 1.00 93.62 91 HIS A C 1
ATOM 720 O O . HIS A 1 91 ? 0.700 4.234 -11.924 1.00 93.62 91 HIS A O 1
ATOM 726 N N . ILE A 1 92 ? 2.199 5.434 -10.760 1.00 95.06 92 ILE A N 1
ATOM 727 C CA . ILE A 1 92 ? 1.223 5.938 -9.779 1.00 95.06 92 ILE A CA 1
ATOM 728 C C . ILE A 1 92 ? 0.059 6.649 -10.485 1.00 95.06 92 ILE A C 1
ATOM 730 O O . ILE A 1 92 ? -1.099 6.417 -10.155 1.00 95.06 92 ILE A O 1
ATOM 734 N N . ALA A 1 93 ? 0.348 7.488 -11.483 1.00 94.12 93 ALA A N 1
ATOM 735 C CA . ALA A 1 93 ? -0.672 8.230 -12.219 1.00 94.12 93 ALA A CA 1
ATOM 736 C C . ALA A 1 93 ? -1.622 7.341 -13.043 1.00 94.12 93 ALA A C 1
ATOM 738 O O . ALA A 1 93 ? -2.744 7.759 -13.305 1.00 94.12 93 ALA A O 1
ATOM 739 N N . CYS A 1 94 ? -1.211 6.133 -13.444 1.00 92.25 94 CYS A N 1
ATOM 740 C CA . CYS A 1 94 ? -2.093 5.177 -14.121 1.00 92.25 94 CYS A CA 1
ATOM 741 C C . CYS A 1 94 ? -3.137 4.541 -13.188 1.00 92.25 94 CYS A C 1
ATOM 743 O O . CYS A 1 94 ? -4.106 3.962 -13.678 1.00 92.25 94 CYS A O 1
ATOM 745 N N . GLU A 1 95 ? -2.933 4.627 -11.873 1.00 86.00 95 GLU A N 1
ATOM 746 C CA . GLU A 1 95 ? -3.819 4.062 -10.852 1.00 86.00 95 GLU A CA 1
ATOM 747 C C . GLU A 1 95 ? -4.716 5.090 -10.139 1.00 86.00 95 GLU A C 1
ATOM 749 O O . GLU A 1 95 ? -5.566 4.697 -9.333 1.00 86.00 95 GLU A O 1
ATOM 754 N N . LEU A 1 96 ? -4.514 6.383 -10.413 1.00 83.88 96 LEU A N 1
ATOM 755 C CA . LEU A 1 96 ? -5.301 7.504 -9.884 1.00 83.88 96 LEU A CA 1
ATOM 756 C C . LEU A 1 96 ? -6.572 7.751 -10.705 1.00 83.88 96 LEU A C 1
ATOM 758 O O . LEU A 1 96 ? -7.611 8.027 -10.061 1.00 83.88 96 LEU A O 1
#

Secondary structure (DSSP, 8-state):
---S-HHHHHHHHHHHHHHHHHHHHTT---HHHHHHHHHHHHHHHHHHH-HHHHHHHHTTS-HHHHHHHHTT--TTSPPP---SHHHHHHHHHH--